Protein 6KFA (pdb70)

Solvent-accessible surface area: 8596 Å² total; per-residue (Å²): 106,37,0,74,112,4,70,67,25,75,57,34,90,57,96,55,4,27,85,1,44,65,1,52,0,7,35,0,12,50,128,62,15,49,16,4,6,12,32,9,51,109,40,32,218,215,19,142,99,112,6,20,21,2,32,4,27,76,18,130,129,101,65,24,0,44,28,76,65,28,99,133,60,2,7,68,12,44,20,68,169,80,36,86,147,25,59,10,40,14,11,28,32,45,19,88,57,166,78,24,0,0,2,0,6,0,65,31,98,51,75,73,0,54,11,0,4,0,0,2,68,22,105,25,83,12,112,77,0,95,114,9,12,73,60,0,81,90,4,58,48,0,94,100,11,67,99,1,48,97,134,48,76,131,78,142,69,70,188,18,87,78

B-factor: mean 20.18, std 8.58, range [11.77, 54.04]

InterPro domains:
  IPR035992 Ricin B-like lectins [SSF50370] (92-144)

Organism: NCBI:txid1551368

Sequence (162 aa):
LTCDQLPKAAINPIQEFIDSNPLEFEYVLTEETFECTTRIYVQQPARWSTTKAPTALDIKGTQIMMAYDFVGGPEENSAHLNECHTGDKQVWYFQYTNLLTDNGSSYCAYRCNGTEIIEYKCASNNNGTDPLQHQAMEVAKTVPNGDKIHYAKSSNCPETHGCFAFY

Foldseek 3Di:
DFPVPFAFDADDPLVLQQVQPWKAFFKKQDLVQFLWTKHKAFADPPDPVRFIKIWTDHAPDIWMWGWDADPSNWIWTQTVVPRDIFIKGWSDWDADDPQGTWTKMFGDDPRATDMITIITPNNQPDPVRVVSLVVCCPTHSSVSMDTRHPDGDDDDPDDSHD

Structure (mmCIF, N/CA/C/O backbone):
data_6KFA
#
_entry.id  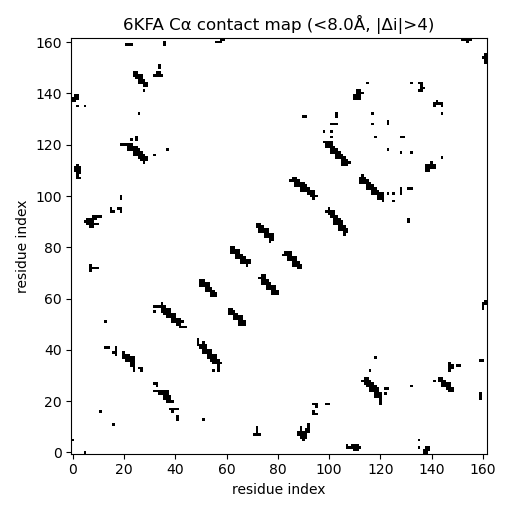 6KFA
#
_cell.length_a   58.247
_cell.length_b   58.247
_cell.length_c   224.978
_cell.angle_alpha   90.00
_cell.angle_beta   90.00
_cell.angle_gamma   120.00
#
_symmetry.space_group_name_H-M   'P 61 2 2'
#
loop_
_entity.id
_entity.type
_entity.pdbx_description
1 polymer 'Hydroxynitrile lyase'
2 non-polymer 'ACETATE ION'
3 non-polymer 2-acetamido-2-deoxy-beta-D-glucopyranose
4 water water
#
loop_
_atom_site.group_PDB
_atom_site.id
_atom_site.type_symbol
_atom_site.label_atom_id
_atom_site.label_alt_id
_atom_site.label_comp_id
_atom_site.label_asym_id
_atom_site.label_entity_id
_atom_site.label_seq_id
_atom_site.pdbx_PDB_ins_code
_atom_site.Cartn_x
_atom_site.Cartn_y
_atom_site.Cartn_z
_atom_site.occupancy
_atom_site.B_iso_or_equiv
_atom_site.auth_seq_id
_atom_site.auth_comp_id
_atom_site.auth_asym_id
_atom_site.auth_atom_id
_atom_site.pdbx_PDB_model_num
ATOM 1 N N . LEU A 1 1 ? -0.457 -16.820 14.725 1.00 18.84 1 LEU A N 1
ATOM 2 C CA . LEU A 1 1 ? -1.491 -17.443 13.850 1.00 18.25 1 LEU A CA 1
ATOM 3 C C . LEU A 1 1 ? -0.989 -18.794 13.364 1.00 17.56 1 LEU A C 1
ATOM 4 O O . LEU A 1 1 ? 0.180 -18.917 12.980 1.00 17.12 1 LEU A O 1
ATOM 9 N N . THR A 1 2 ? -1.847 -19.808 13.424 1.00 16.54 2 THR A N 1
ATOM 10 C CA . THR A 1 2 ? -1.544 -21.135 12.891 1.00 16.45 2 THR A CA 1
ATOM 11 C C . THR A 1 2 ? -2.502 -21.487 11.757 1.00 16.10 2 THR A C 1
ATOM 12 O O . THR A 1 2 ? -3.526 -20.819 11.551 1.00 16.12 2 THR A O 1
ATOM 16 N N . CYS A 1 3 ? -2.142 -22.507 10.985 1.00 15.28 3 CYS A N 1
ATOM 17 C CA . CYS A 1 3 ? -2.855 -22.807 9.732 1.00 15.98 3 CYS A CA 1
ATOM 18 C C . CYS A 1 3 ? -4.336 -23.098 9.986 1.00 15.94 3 CYS A C 1
ATOM 19 O O . CYS A 1 3 ? -5.212 -22.656 9.226 1.00 15.87 3 CYS A O 1
ATOM 22 N N . ASP A 1 4 ? -4.608 -23.839 11.056 1.00 16.87 4 ASP A N 1
ATOM 23 C CA . ASP A 1 4 ? -5.987 -24.134 11.479 1.00 18.00 4 ASP A CA 1
ATOM 24 C C . ASP A 1 4 ? -6.831 -22.904 11.837 1.00 17.98 4 ASP A C 1
ATOM 25 O O . ASP A 1 4 ? -8.060 -23.009 11.906 1.00 18.55 4 ASP A O 1
ATOM 30 N N . GLN A 1 5 ? -6.188 -21.759 12.079 1.00 17.39 5 GLN A N 1
ATOM 31 C CA . GLN A 1 5 ? -6.869 -20.506 12.407 1.00 17.66 5 GLN A CA 1
ATOM 32 C C . GLN A 1 5 ? -7.080 -19.574 11.224 1.00 16.82 5 GLN A C 1
ATOM 33 O O . GLN A 1 5 ? -7.722 -18.531 11.367 1.00 18.32 5 GLN A O 1
ATOM 39 N N . LEU A 1 6 ? -6.541 -19.927 10.053 1.00 16.14 6 LEU A N 1
ATOM 40 C CA . LEU A 1 6 ? -6.808 -19.154 8.845 1.00 15.85 6 LEU A CA 1
ATOM 41 C C . LEU A 1 6 ? -8.302 -19.148 8.537 1.00 15.85 6 LEU A C 1
ATOM 42 O O . LEU A 1 6 ? -9.007 -20.080 8.913 1.00 16.22 6 LEU A O 1
ATOM 47 N N . PRO A 1 7 ? -8.784 -18.091 7.862 1.00 16.26 7 PRO A N 1
ATOM 48 C CA . PRO A 1 7 ? -10.201 -18.093 7.470 1.00 16.43 7 PRO A CA 1
ATOM 49 C C . PRO A 1 7 ? -10.567 -19.297 6.606 1.00 16.38 7 PRO A C 1
ATOM 50 O O . PRO A 1 7 ? -9.733 -19.787 5.839 1.00 16.37 7 PRO A O 1
ATOM 54 N N . LYS A 1 8 ? -11.799 -19.771 6.765 1.00 16.37 8 LYS A N 1
ATOM 55 C CA . LYS A 1 8 ? -12.361 -20.837 5.945 1.00 16.05 8 LYS A CA 1
ATOM 56 C C . LYS A 1 8 ? -13.561 -20.222 5.230 1.00 16.48 8 LYS A C 1
ATOM 57 O O . LYS A 1 8 ? -14.700 -20.271 5.716 1.00 17.04 8 LYS A O 1
ATOM 63 N N . ALA A 1 9 ? -13.282 -19.587 4.101 1.00 15.96 9 ALA A N 1
ATOM 64 C CA . ALA A 1 9 ? -14.278 -18.812 3.375 1.00 15.97 9 ALA A CA 1
ATOM 65 C C . ALA A 1 9 ? -15.281 -19.700 2.658 1.00 15.94 9 ALA A C 1
ATOM 66 O O . ALA A 1 9 ? -14.971 -20.827 2.271 1.00 15.05 9 ALA A O 1
ATOM 68 N N . ALA A 1 10 ? -16.491 -19.174 2.483 1.00 16.34 10 ALA A N 1
ATOM 69 C CA . ALA A 1 10 ? -17.527 -19.864 1.716 1.00 17.10 10 ALA A CA 1
ATOM 70 C C . ALA A 1 10 ? -17.062 -20.135 0.284 1.00 17.08 10 ALA A C 1
ATOM 71 O O . ALA A 1 10 ? -16.440 -19.275 -0.349 1.00 18.11 10 ALA A O 1
ATOM 73 N N . ILE A 1 11 ? -17.360 -21.331 -0.209 1.00 17.16 11 ILE A N 1
ATOM 74 C CA . ILE A 1 11 ? -16.948 -21.732 -1.548 1.00 17.37 11 ILE A CA 1
ATOM 75 C C . ILE A 1 11 ? -18.057 -21.349 -2.519 1.00 16.83 11 ILE A C 1
ATOM 76 O O . ILE A 1 11 ? -19.188 -21.816 -2.391 1.00 18.10 11 ILE A O 1
ATOM 81 N N . ASN A 1 12 ? -17.719 -20.528 -3.511 1.00 15.45 12 ASN A N 1
ATOM 82 C CA . ASN A 1 12 ? -18.704 -20.063 -4.502 1.00 15.56 12 ASN A CA 1
ATOM 83 C C . ASN A 1 12 ? -19.273 -21.249 -5.253 1.00 15.57 12 ASN A C 1
ATOM 84 O O . ASN A 1 12 ? -18.595 -22.264 -5.407 1.00 15.52 12 ASN A O 1
ATOM 89 N N . PRO A 1 13 ? -20.493 -21.107 -5.787 1.00 15.57 13 PRO A N 1
ATOM 90 C CA . PRO A 1 13 ? -20.992 -22.149 -6.665 1.00 15.35 13 PRO A CA 1
ATOM 91 C C . PRO A 1 13 ? -20.001 -22.480 -7.782 1.00 15.16 13 PRO A C 1
ATOM 92 O O . PRO A 1 13 ? -19.328 -21.587 -8.320 1.00 14.97 13 PRO A O 1
ATOM 96 N N . ILE A 1 14 ? -19.919 -23.763 -8.108 1.00 14.43 14 ILE A N 1
ATOM 97 C CA . ILE A 1 14 ? -18.939 -24.265 -9.082 1.00 14.63 14 ILE A CA 1
ATOM 98 C C . ILE A 1 14 ? -18.956 -23.498 -10.414 1.00 14.35 14 ILE A C 1
ATOM 99 O O . ILE A 1 14 ? -17.890 -23.230 -10.977 1.00 13.98 14 ILE A O 1
ATOM 104 N N . GLN A 1 15 ? -20.133 -23.117 -10.919 1.00 14.39 15 GLN A N 1
ATOM 105 C CA . GLN A 1 15 ? -20.159 -22.375 -12.185 1.00 14.88 15 GLN A CA 1
ATOM 106 C C . GLN A 1 15 ? -19.351 -21.085 -12.153 1.00 14.69 15 GLN A C 1
ATOM 107 O O . GLN A 1 15 ? -18.792 -20.679 -13.177 1.00 14.10 15 GLN A O 1
ATOM 113 N N . GLU A 1 16 ? -19.255 -20.433 -10.994 1.00 14.34 16 GLU A N 1
ATOM 114 C CA . GLU A 1 16 ? -18.494 -19.188 -10.892 1.00 14.81 16 GLU A CA 1
ATOM 115 C C . GLU A 1 16 ? -16.987 -19.421 -11.075 1.00 13.97 16 GLU A C 1
ATOM 116 O O . GLU A 1 16 ? -16.295 -18.594 -11.659 1.00 14.09 16 GLU A O 1
ATOM 122 N N . PHE A 1 17 ? -16.502 -20.567 -10.589 1.00 13.03 17 PHE A N 1
ATOM 123 C CA . PHE A 1 17 ? -15.125 -21.009 -10.842 1.00 13.28 17 PHE A CA 1
ATOM 124 C C . PHE A 1 17 ? -14.923 -21.367 -12.319 1.00 12.91 17 PHE A C 1
ATOM 125 O O . PHE A 1 17 ? -13.965 -20.918 -12.963 1.00 12.59 17 PHE A O 1
ATOM 133 N N . ILE A 1 18 ? -15.854 -22.116 -12.890 1.00 13.13 18 ILE A N 1
ATOM 134 C CA . ILE A 1 18 ? -15.745 -22.505 -14.297 1.00 13.38 18 ILE A CA 1
ATOM 135 C C . ILE A 1 18 ? -15.729 -21.268 -15.204 1.00 13.51 18 ILE A C 1
ATOM 136 O O . ILE A 1 18 ? -14.925 -21.182 -16.158 1.00 13.48 18 ILE A O 1
ATOM 141 N N . ASP A 1 19 ? -16.579 -20.293 -14.884 1.00 13.66 19 ASP A N 1
ATOM 142 C CA . ASP A 1 19 ? -16.631 -19.037 -15.644 1.00 14.36 19 ASP A CA 1
ATOM 143 C C . ASP A 1 19 ? -15.371 -18.177 -15.485 1.00 14.10 19 ASP A C 1
ATOM 144 O O . ASP A 1 19 ? -15.171 -17.237 -16.259 1.00 15.58 19 ASP A O 1
ATOM 149 N N . SER A 1 20 ? -14.542 -18.476 -14.483 1.00 13.73 20 SER A N 1
ATOM 150 C CA . SER A 1 20 ? -13.255 -17.808 -14.281 1.00 14.20 20 SER A CA 1
ATOM 151 C C . SER A 1 20 ? -12.087 -18.433 -15.061 1.00 13.49 20 SER A C 1
ATOM 152 O O . SER A 1 20 ? -11.003 -17.838 -15.109 1.00 13.88 20 SER A O 1
ATOM 155 N N . ASN A 1 21 ? -12.298 -19.598 -15.678 1.00 13.48 21 ASN A N 1
ATOM 156 C CA . ASN A 1 21 ? -11.243 -20.275 -16.446 1.00 13.19 21 ASN A CA 1
ATOM 157 C C . ASN A 1 21 ? -10.767 -19.401 -17.594 1.00 13.47 21 ASN A C 1
ATOM 158 O O . ASN A 1 21 ? -11.583 -18.670 -18.178 1.00 13.50 21 ASN A O 1
ATOM 163 N N . PRO A 1 22 ? -9.492 -19.470 -17.973 1.00 13.01 22 PRO A N 1
ATOM 164 C CA . PRO A 1 22 ? -8.402 -20.139 -17.247 1.00 12.89 22 PRO A CA 1
ATOM 165 C C . PRO A 1 22 ? -7.841 -19.227 -16.175 1.00 13.02 22 PRO A C 1
ATOM 166 O O . PRO A 1 22 ? -7.843 -18.002 -16.337 1.00 13.89 22 PRO A O 1
ATOM 170 N N . LEU A 1 23 ? -7.314 -19.819 -15.104 1.00 12.72 23 LEU A N 1
ATOM 171 C CA . LEU A 1 23 ? -6.588 -19.067 -14.073 1.00 13.50 23 LEU A CA 1
ATOM 172 C C . LEU A 1 23 ? -5.132 -19.521 -14.051 1.00 13.41 23 LEU A C 1
ATOM 173 O O . LEU A 1 23 ? -4.831 -20.628 -14.480 1.00 13.16 23 LEU A O 1
ATOM 178 N N . GLU A 1 24 ? -4.245 -18.655 -13.576 1.00 13.96 24 GLU A N 1
ATOM 179 C CA . GLU A 1 24 ? -2.844 -19.021 -13.327 1.00 14.52 24 GLU A CA 1
ATOM 180 C C . GLU A 1 24 ? -2.532 -18.772 -11.871 1.00 13.57 24 GLU A C 1
ATOM 181 O O . GLU A 1 24 ? -3.090 -17.851 -11.259 1.00 13.58 24 GLU A O 1
ATOM 187 N N . PHE A 1 25 ? -1.627 -19.568 -11.307 1.00 13.37 25 PHE A N 1
ATOM 188 C CA . PHE A 1 25 ? -1.207 -19.338 -9.938 1.00 13.85 25 PHE A CA 1
ATOM 189 C C . PHE A 1 25 ? -0.220 -18.187 -9.838 1.00 13.79 25 PHE A C 1
ATOM 190 O O . PHE A 1 25 ? 0.670 -18.043 -10.675 1.00 14.22 25 PHE A O 1
ATOM 198 N N . GLU A 1 26 ? -0.442 -17.340 -8.833 1.00 13.97 26 GLU A N 1
ATOM 199 C CA . GLU A 1 26 ? 0.424 -16.211 -8.501 1.00 14.58 26 GLU A CA 1
ATOM 200 C C . GLU A 1 26 ? 1.382 -16.541 -7.364 1.00 14.38 26 GLU A C 1
ATOM 201 O O . GLU A 1 26 ? 2.534 -16.136 -7.402 1.00 14.80 26 GLU A O 1
ATOM 207 N N . TYR A 1 27 ? 0.889 -17.247 -6.345 1.00 14.22 27 TYR A N 1
ATOM 208 C CA . TYR A 1 27 ? 1.712 -17.643 -5.194 1.00 14.86 27 TYR A CA 1
ATOM 209 C C . TYR A 1 27 ? 1.460 -19.087 -4.871 1.00 14.39 27 TYR A C 1
ATOM 210 O O . TYR A 1 27 ? 0.321 -19.545 -4.888 1.00 14.53 27 TYR A O 1
ATOM 219 N N . VAL A 1 28 ? 2.541 -19.817 -4.581 1.00 13.50 28 VAL A N 1
ATOM 220 C CA . VAL A 1 28 ? 2.467 -21.226 -4.239 1.00 13.30 28 VAL A CA 1
ATOM 221 C C . VAL A 1 28 ? 3.483 -21.538 -3.140 1.00 13.34 28 VAL A C 1
ATOM 222 O O . VAL A 1 28 ? 4.340 -20.708 -2.826 1.00 13.80 28 VAL A O 1
ATOM 226 N N . LEU A 1 29 ? 3.371 -22.714 -2.531 1.00 13.78 29 LEU A N 1
ATOM 227 C CA . LEU A 1 29 ? 4.288 -23.085 -1.452 1.00 14.29 29 LEU A CA 1
ATOM 228 C C . LEU A 1 29 ? 5.443 -23.957 -1.950 1.00 15.64 29 LEU A C 1
ATOM 229 O O . LEU A 1 29 ? 6.606 -23.572 -1.811 1.00 16.87 29 LEU A O 1
ATOM 234 N N . THR A 1 30 ? 5.126 -25.122 -2.496 1.00 16.57 30 THR A N 1
ATOM 235 C CA . THR A 1 30 ? 6.151 -26.026 -3.027 1.00 18.06 30 THR A CA 1
ATOM 236 C C . THR A 1 30 ? 6.468 -25.612 -4.464 1.00 18.78 30 THR A C 1
ATOM 237 O O . THR A 1 30 ? 5.856 -24.689 -4.990 1.00 20.64 30 THR A O 1
ATOM 241 N N A GLU A 1 31 ? 7.421 -26.285 -5.106 0.59 18.35 31 GLU A N 1
ATOM 242 N N B GLU A 1 31 ? 7.427 -26.305 -5.073 0.41 18.59 31 GLU A N 1
ATOM 243 C CA A GLU A 1 31 ? 7.719 -25.992 -6.515 0.59 18.13 31 GLU A CA 1
ATOM 244 C CA B GLU A 1 31 ? 7.788 -26.099 -6.471 0.41 18.49 31 GLU A CA 1
ATOM 245 C C A GLU A 1 31 ? 6.693 -26.615 -7.465 0.59 17.84 31 GLU A C 1
ATOM 246 C C B GLU A 1 31 ? 6.747 -26.654 -7.449 0.41 18.08 31 GLU A C 1
ATOM 247 O O A GLU A 1 31 ? 6.598 -26.206 -8.621 0.59 17.24 31 GLU A O 1
ATOM 248 O O B GLU A 1 31 ? 6.678 -26.220 -8.599 0.41 17.70 31 GLU A O 1
ATOM 259 N N . THR A 1 32 ? 5.949 -27.612 -6.979 1.00 17.65 32 THR A N 1
ATOM 260 C CA . THR A 1 32 ? 5.014 -28.380 -7.805 1.00 17.39 32 THR A CA 1
ATOM 261 C C . THR A 1 32 ? 4.063 -27.528 -8.650 1.00 16.77 32 THR A C 1
ATOM 262 O O . THR A 1 32 ? 3.837 -27.833 -9.819 1.00 16.67 32 THR A O 1
ATOM 266 N N . PHE A 1 33 ? 3.527 -26.466 -8.064 1.00 15.76 33 PHE A N 1
ATOM 267 C CA . PHE A 1 33 ? 2.515 -25.644 -8.739 1.00 15.15 33 PHE A CA 1
ATOM 268 C C . PHE A 1 33 ? 3.022 -24.305 -9.254 1.00 14.85 33 PHE A C 1
ATOM 269 O O . PHE A 1 33 ? 2.234 -23.424 -9.604 1.00 13.68 33 PHE A O 1
ATOM 277 N N . GLU A 1 34 ? 4.347 -24.164 -9.382 1.00 14.21 34 GLU A N 1
ATOM 278 C CA . GLU A 1 34 ? 4.907 -23.039 -10.153 1.00 14.56 34 GLU A CA 1
ATOM 279 C C . GLU A 1 34 ? 4.475 -23.130 -11.616 1.00 14.09 34 GLU A C 1
ATOM 280 O O . GLU A 1 34 ? 4.257 -24.234 -12.120 1.00 14.17 34 GLU A O 1
ATOM 286 N N . CYS A 1 35 ? 4.311 -21.971 -12.262 1.00 14.35 35 CYS A N 1
ATOM 287 C CA . CYS A 1 35 ? 4.041 -21.903 -13.710 1.00 14.72 35 CYS A CA 1
ATOM 288 C C . CYS A 1 35 ? 2.893 -22.833 -14.104 1.00 13.90 35 CYS A C 1
ATOM 289 O O . CYS A 1 35 ? 3.002 -23.628 -15.039 1.00 13.88 35 CYS A O 1
ATOM 292 N N . THR A 1 36 ? 1.798 -22.745 -13.346 1.00 13.21 36 THR A N 1
ATOM 293 C CA . THR A 1 36 ? 0.680 -23.659 -13.495 1.00 12.98 36 THR A CA 1
ATOM 294 C C . THR A 1 36 ? -0.601 -22.892 -13.783 1.00 12.46 36 THR A C 1
ATOM 295 O O . THR A 1 36 ? -0.835 -21.825 -13.230 1.00 12.32 36 THR A O 1
ATOM 299 N N . THR A 1 37 ? -1.402 -23.480 -14.659 1.00 12.10 37 THR A N 1
ATOM 300 C CA . THR A 1 37 ? -2.723 -23.008 -15.017 1.00 12.31 37 THR A CA 1
ATOM 301 C C . THR A 1 37 ? -3.755 -23.923 -14.360 1.00 12.28 37 THR A C 1
ATOM 302 O O . THR A 1 37 ? -3.614 -25.156 -14.365 1.00 12.25 37 THR A O 1
ATOM 306 N N . ARG A 1 38 ? -4.799 -23.300 -13.808 1.00 11.81 38 ARG A N 1
ATOM 307 C CA . ARG A 1 38 ? -5.915 -24.004 -13.188 1.00 12.23 38 ARG A CA 1
ATOM 308 C C . ARG A 1 38 ? -7.135 -23.898 -14.089 1.00 11.92 38 ARG A C 1
ATOM 309 O O . ARG A 1 38 ? -7.500 -22.796 -14.535 1.00 12.15 38 ARG A O 1
ATOM 317 N N . ILE A 1 39 ? -7.750 -25.050 -14.343 1.00 11.90 39 ILE A N 1
ATOM 318 C CA . ILE A 1 39 ? -9.014 -25.163 -15.056 1.00 12.08 39 ILE A CA 1
ATOM 319 C C . ILE A 1 39 ? -9.993 -25.942 -14.180 1.00 12.12 39 ILE A C 1
ATOM 320 O O . ILE A 1 39 ? -9.677 -27.037 -13.712 1.00 12.47 39 ILE A O 1
ATOM 325 N N . TYR A 1 40 ? -11.193 -25.385 -13.981 1.00 11.77 40 TYR A N 1
ATOM 326 C CA . TYR A 1 40 ? -12.290 -26.100 -13.330 1.00 12.27 40 TYR A CA 1
ATOM 327 C C . TYR A 1 40 ? -13.219 -26.723 -14.362 1.00 12.45 40 TYR A C 1
ATOM 328 O O . TYR A 1 40 ? -13.488 -26.119 -15.398 1.00 13.45 40 TYR A O 1
ATOM 337 N N . VAL A 1 41 ? -13.724 -27.913 -14.062 1.00 12.58 41 VAL A N 1
ATOM 338 C CA . VAL A 1 41 ? -14.564 -28.648 -14.996 1.00 12.84 41 VAL A CA 1
ATOM 339 C C . VAL A 1 41 ? -15.791 -29.156 -14.256 1.00 13.13 41 VAL A C 1
ATOM 340 O O . VAL A 1 41 ? -15.681 -29.688 -13.156 1.00 13.38 41 VAL A O 1
ATOM 344 N N A GLN A 1 42 ? -16.953 -29.012 -14.882 0.47 13.13 42 GLN A N 1
ATOM 345 N N B GLN A 1 42 ? -16.959 -29.007 -14.868 0.53 13.26 42 GLN A N 1
ATOM 346 C CA A GLN A 1 42 ? -18.198 -29.562 -14.359 0.47 13.07 42 GLN A CA 1
ATOM 347 C CA B GLN A 1 42 ? -18.184 -29.568 -14.294 0.53 13.27 42 GLN A CA 1
ATOM 348 C C A GLN A 1 42 ? -18.119 -31.098 -14.355 0.47 13.00 42 GLN A C 1
ATOM 349 C C B GLN A 1 42 ? -18.088 -31.100 -14.308 0.53 13.08 42 GLN A C 1
ATOM 350 O O A GLN A 1 42 ? -17.317 -31.670 -15.097 0.47 13.09 42 GLN A O 1
ATOM 351 O O B GLN A 1 42 ? -17.250 -31.669 -15.017 0.53 13.17 42 GLN A O 1
ATOM 362 N N . PRO A 1 43 ? -18.933 -31.783 -13.526 1.00 13.09 43 PRO A N 1
ATOM 363 C CA . PRO A 1 43 ? -18.912 -33.244 -13.541 1.00 13.46 43 PRO A CA 1
ATOM 364 C C . PRO A 1 43 ? -19.278 -33.847 -14.888 1.00 13.56 43 PRO A C 1
ATOM 365 O O . PRO A 1 43 ? -20.099 -33.297 -15.623 1.00 13.90 43 PRO A O 1
ATOM 369 N N . ALA A 1 44 ? -18.641 -34.958 -15.215 1.00 14.35 44 ALA A N 1
ATOM 370 C CA . ALA A 1 44 ? -19.020 -35.719 -16.379 1.00 14.69 44 ALA A CA 1
ATOM 371 C C . ALA A 1 44 ? -20.476 -36.155 -16.293 1.00 15.33 44 ALA A C 1
ATOM 372 O O . ALA A 1 44 ? -20.974 -36.478 -15.209 1.00 15.30 44 ALA A O 1
ATOM 374 N N . ARG A 1 45 ? -21.159 -36.216 -17.430 1.00 15.64 45 ARG A N 1
ATOM 375 C CA . ARG A 1 45 ? -22.526 -36.756 -17.450 1.00 17.13 45 ARG A CA 1
ATOM 376 C C . ARG A 1 45 ? -22.619 -38.190 -16.911 1.00 17.43 45 ARG A C 1
ATOM 377 O O . ARG A 1 45 ? -23.629 -38.556 -16.317 1.00 19.01 45 ARG A O 1
ATOM 385 N N . TRP A 1 46 ? -21.545 -38.960 -17.077 1.00 17.50 46 TRP A N 1
ATOM 386 C CA . TRP A 1 46 ? -21.459 -40.362 -16.644 1.00 17.76 46 TRP A CA 1
ATOM 387 C C . TRP A 1 46 ? -20.826 -40.525 -15.259 1.00 18.13 46 TRP A C 1
ATOM 388 O O . TRP A 1 46 ? -20.650 -41.658 -14.795 1.00 19.18 46 TRP A O 1
ATOM 399 N N . SER A 1 47 ? -20.494 -39.418 -14.585 1.00 17.54 47 SER A N 1
ATOM 400 C CA . SER A 1 47 ? -19.933 -39.500 -13.244 1.00 17.73 47 SER A CA 1
ATOM 401 C C . SER A 1 47 ? -21.012 -39.899 -12.258 1.00 18.28 47 SER A C 1
ATOM 402 O O . SER A 1 47 ? -22.050 -39.266 -12.195 1.00 19.77 47 SER A O 1
ATOM 405 N N . THR A 1 48 ? -20.740 -40.923 -11.462 1.00 19.51 48 THR A N 1
ATOM 406 C CA . THR A 1 48 ? -21.702 -41.379 -10.465 1.00 20.87 48 THR A CA 1
ATOM 407 C C . THR A 1 48 ? -21.642 -40.541 -9.190 1.00 19.86 48 THR A C 1
ATOM 408 O O . THR A 1 48 ? -22.637 -40.452 -8.478 1.00 21.59 48 THR A O 1
ATOM 412 N N . THR A 1 49 ? -20.496 -39.928 -8.891 1.00 18.79 49 THR A N 1
ATOM 413 C CA . THR A 1 49 ? -20.396 -38.970 -7.785 1.00 18.16 49 THR A CA 1
ATOM 414 C C . THR A 1 49 ? -20.969 -37.598 -8.144 1.00 17.69 49 THR A C 1
ATOM 415 O O . THR A 1 49 ? -21.374 -36.839 -7.258 1.00 18.12 49 THR A O 1
ATOM 419 N N . LYS A 1 50 ? -20.961 -37.272 -9.436 1.00 16.79 50 LYS A N 1
ATOM 420 C CA . LYS A 1 50 ? -21.250 -35.927 -9.938 1.00 16.44 50 LYS A CA 1
ATOM 421 C C . LYS A 1 50 ? -20.380 -34.849 -9.276 1.00 15.77 50 LYS A C 1
ATOM 422 O O . LYS A 1 50 ? -20.803 -33.705 -9.076 1.00 15.83 50 LYS A O 1
ATOM 428 N N . ALA A 1 51 ? -19.130 -35.217 -9.001 1.00 14.74 51 ALA A N 1
ATOM 429 C CA . ALA A 1 51 ? -18.143 -34.279 -8.482 1.00 13.78 51 ALA A CA 1
ATOM 430 C C . ALA A 1 51 ? -17.510 -33.481 -9.635 1.00 13.58 51 ALA A C 1
ATOM 431 O O . ALA A 1 51 ? -17.142 -34.074 -10.651 1.00 13.69 51 ALA A O 1
ATOM 433 N N . PRO A 1 52 ? -17.350 -32.157 -9.472 1.00 13.09 52 PRO A N 1
ATOM 434 C CA . PRO A 1 52 ? -16.544 -31.400 -10.436 1.00 13.32 52 PRO A CA 1
ATOM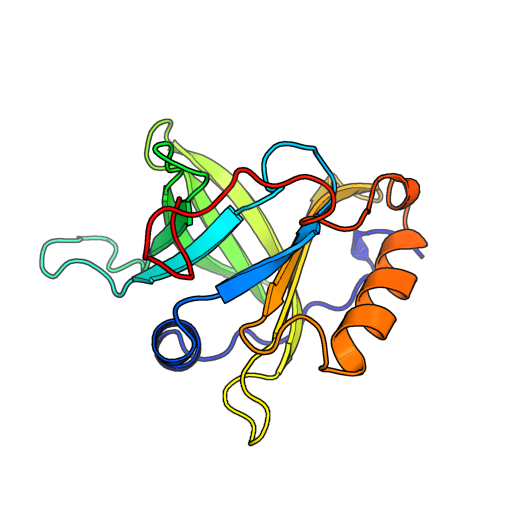 435 C C . PRO A 1 52 ? -15.060 -31.743 -10.274 1.00 13.11 52 PRO A C 1
ATOM 436 O O . PRO A 1 52 ? -14.680 -32.495 -9.362 1.00 13.15 52 PRO A O 1
ATOM 440 N N . THR A 1 53 ? -14.234 -31.198 -11.164 1.00 12.88 53 THR A N 1
ATOM 441 C CA . THR A 1 53 ? -12.816 -31.510 -11.209 1.00 13.42 53 THR A CA 1
ATOM 442 C C . THR A 1 53 ? -11.999 -30.239 -11.304 1.00 12.94 53 THR A C 1
ATOM 443 O O . THR A 1 53 ? -12.364 -29.307 -12.023 1.00 13.32 53 THR A O 1
ATOM 447 N N . ALA A 1 54 ? -10.901 -30.199 -10.554 1.00 12.49 54 ALA A N 1
ATOM 448 C CA . ALA A 1 54 ? -9.876 -29.184 -10.690 1.00 12.71 54 ALA A CA 1
ATOM 449 C C . ALA A 1 54 ? -8.696 -29.776 -11.438 1.00 12.49 54 ALA A C 1
ATOM 450 O O . ALA A 1 54 ? -8.255 -30.894 -11.125 1.00 12.81 54 ALA A O 1
ATOM 452 N N . LEU A 1 55 ? -8.171 -29.010 -12.396 1.00 12.61 55 LEU A N 1
ATOM 453 C CA . LEU A 1 55 ? -7.012 -29.411 -13.186 1.00 12.72 55 LEU A CA 1
ATOM 454 C C . LEU A 1 55 ? -5.873 -28.441 -12.922 1.00 12.64 55 LEU A C 1
ATOM 455 O O . LEU A 1 55 ? -6.055 -27.231 -13.045 1.00 12.75 55 LEU A O 1
ATOM 460 N N . ASP A 1 56 ? -4.709 -28.988 -12.558 1.00 12.93 56 ASP A N 1
ATOM 461 C CA . ASP A 1 56 ? -3.470 -28.241 -12.429 1.00 13.06 56 ASP A CA 1
ATOM 462 C C . ASP A 1 56 ? -2.543 -28.614 -13.588 1.00 12.88 56 ASP A C 1
ATOM 463 O O . ASP A 1 56 ? -2.073 -29.737 -13.667 1.00 12.91 56 ASP A O 1
ATOM 468 N N . ILE A 1 57 ? -2.325 -27.664 -14.491 1.00 12.62 57 ILE A N 1
ATOM 469 C CA . ILE A 1 57 ? -1.640 -27.934 -15.762 1.00 13.13 57 ILE A CA 1
ATOM 470 C C . ILE A 1 57 ? -0.329 -27.165 -15.787 1.00 13.82 57 ILE A C 1
ATOM 471 O O . ILE A 1 57 ? -0.316 -25.944 -15.674 1.00 13.74 57 ILE A O 1
ATOM 476 N N . LYS A 1 58 ? 0.773 -27.901 -15.945 1.00 14.39 58 LYS A N 1
ATOM 477 C CA . LYS A 1 58 ? 2.113 -27.318 -15.930 1.00 14.93 58 LYS A CA 1
ATOM 478 C C . LYS A 1 58 ? 2.817 -27.826 -17.169 1.00 15.19 58 LYS A C 1
ATOM 479 O O . LYS A 1 58 ? 3.305 -28.950 -17.197 1.00 15.46 58 LYS A O 1
ATOM 485 N N . GLY A 1 59 ? 2.812 -27.008 -18.218 1.00 16.26 59 GLY A N 1
ATOM 486 C CA . GLY A 1 59 ? 3.355 -27.427 -19.505 1.00 16.97 59 GLY A CA 1
ATOM 487 C C . GLY A 1 59 ? 2.537 -28.565 -20.080 1.00 17.84 5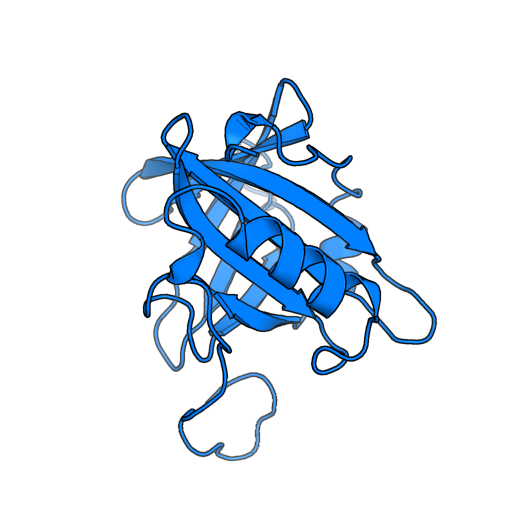9 GLY A C 1
ATOM 488 O O . GLY A 1 59 ? 1.329 -28.416 -20.281 1.00 19.01 59 GLY A O 1
ATOM 489 N N . THR A 1 60 ? 3.183 -29.707 -20.309 1.00 18.48 60 THR A N 1
ATOM 490 C CA . THR A 1 60 ? 2.523 -30.890 -20.851 1.00 19.38 60 THR A CA 1
ATOM 491 C C . THR A 1 60 ? 2.145 -31.917 -19.766 1.00 18.06 60 THR A C 1
ATOM 492 O O . THR A 1 60 ? 1.711 -33.023 -20.086 1.00 17.54 60 THR A O 1
ATOM 496 N N . GLN A 1 61 ? 2.280 -31.536 -18.490 1.00 17.07 61 GLN A N 1
ATOM 497 C CA . GLN A 1 61 ? 1.876 -32.386 -17.372 1.00 17.28 61 GLN A CA 1
ATOM 498 C C . GLN A 1 61 ? 0.593 -31.865 -16.742 1.00 15.52 61 GLN A C 1
ATOM 499 O O . GLN A 1 61 ? 0.378 -30.656 -16.668 1.00 15.10 61 GLN A O 1
ATOM 505 N N . ILE A 1 62 ? -0.233 -32.793 -16.273 1.00 14.68 62 ILE A N 1
ATOM 506 C CA . ILE A 1 62 ? -1.501 -32.427 -15.646 1.00 14.75 62 ILE A CA 1
ATOM 507 C C . ILE A 1 62 ? -1.794 -33.306 -14.434 1.00 15.30 62 ILE A C 1
ATOM 508 O O . ILE A 1 62 ? -1.609 -34.513 -14.484 1.00 16.72 62 ILE A O 1
ATOM 513 N N . MET A 1 63 ? -2.218 -32.661 -13.348 1.00 15.12 63 MET A N 1
ATOM 514 C CA A MET A 1 63 ? -2.787 -33.333 -12.180 0.50 15.54 63 MET A CA 1
ATOM 515 C CA B MET A 1 63 ? -2.797 -33.358 -12.203 0.50 16.57 63 MET A CA 1
ATOM 516 C C . MET A 1 63 ? -4.263 -32.970 -12.147 1.00 15.55 63 MET A C 1
ATOM 517 O O . MET A 1 63 ? -4.600 -31.805 -12.326 1.00 15.54 63 MET A O 1
ATOM 526 N N . ALA A 1 64 ? -5.123 -33.954 -11.908 1.00 14.81 64 ALA A N 1
ATOM 527 C CA . ALA A 1 64 ? -6.574 -33.739 -11.846 1.00 14.40 64 ALA A CA 1
ATOM 528 C C . ALA A 1 64 ? -7.092 -34.241 -10.516 1.00 14.61 64 ALA A C 1
ATOM 529 O O . ALA A 1 64 ? -6.584 -35.237 -9.986 1.00 14.33 64 ALA A O 1
ATOM 531 N N . TYR A 1 65 ? -8.089 -33.549 -9.968 1.00 14.22 65 TYR A N 1
ATOM 532 C CA . TYR A 1 65 ? -8.719 -33.992 -8.723 1.00 14.13 65 TYR A CA 1
ATOM 533 C C . TYR A 1 65 ? -10.211 -33.744 -8.809 1.00 13.81 65 TYR A C 1
ATOM 534 O O . TYR A 1 65 ? -10.623 -32.594 -8.956 1.00 13.33 65 TYR A O 1
ATOM 543 N N . ASP A 1 66 ? -11.015 -34.798 -8.676 1.00 13.86 66 ASP A N 1
ATOM 544 C CA . ASP A 1 66 ? -12.448 -34.609 -8.446 1.00 14.48 66 ASP A CA 1
ATOM 545 C C . ASP A 1 66 ? -12.575 -34.066 -7.025 1.00 14.46 66 ASP A C 1
ATOM 546 O O . ASP A 1 66 ? -11.742 -34.378 -6.153 1.00 14.55 66 ASP A O 1
ATOM 551 N N . PHE A 1 67 ? -13.580 -33.246 -6.773 1.00 14.41 67 PHE A N 1
ATOM 552 C CA . PHE A 1 67 ? -13.772 -32.738 -5.432 1.00 14.64 67 PHE A CA 1
ATOM 553 C C . PHE A 1 67 ? -15.224 -32.578 -5.040 1.00 14.63 67 PHE A C 1
ATOM 554 O O . PHE A 1 67 ? -16.093 -32.364 -5.881 1.00 14.03 67 PHE A O 1
ATOM 562 N N . VAL A 1 68 ? -15.454 -32.693 -3.737 1.00 15.12 68 VAL A N 1
ATOM 563 C CA . VAL A 1 68 ? -16.771 -32.514 -3.123 1.00 16.05 68 VAL A CA 1
ATOM 564 C C . VAL A 1 68 ? -16.594 -31.610 -1.918 1.00 16.43 68 VAL A C 1
ATOM 565 O O . VAL A 1 68 ? -15.491 -31.477 -1.386 1.00 16.89 68 VAL A O 1
ATOM 569 N N . GLY A 1 69 ? -17.680 -30.985 -1.483 1.00 16.94 69 GLY A N 1
ATOM 570 C CA . GLY A 1 69 ? -17.657 -30.167 -0.263 1.00 16.86 69 GLY A CA 1
ATOM 571 C C . GLY A 1 69 ? -17.709 -31.028 0.975 1.00 16.97 69 GLY A C 1
ATOM 572 O O . GLY A 1 69 ? -18.306 -32.097 0.982 1.00 18.24 69 GLY A O 1
ATOM 573 N N . GLY A 1 70 ? -17.038 -30.567 2.026 1.00 16.06 70 GLY A N 1
ATOM 574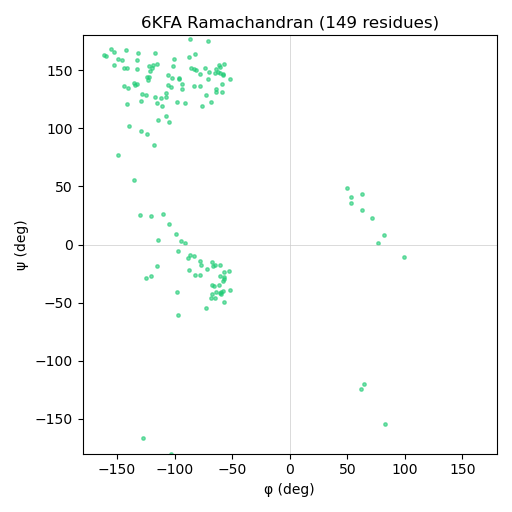 C CA . GLY A 1 70 ? -17.113 -31.204 3.334 1.00 16.23 70 GLY A CA 1
ATOM 575 C C . GLY A 1 70 ? -17.464 -30.178 4.386 1.00 15.61 70 GLY A C 1
ATOM 576 O O . GLY A 1 70 ? -17.861 -29.062 4.061 1.00 15.86 70 GLY A O 1
ATOM 577 N N . PRO A 1 71 ? -17.295 -30.544 5.667 1.00 16.35 71 PRO A N 1
ATOM 578 C CA . PRO A 1 71 ? -17.640 -29.648 6.754 1.00 16.21 71 PRO A CA 1
ATOM 579 C C . PRO A 1 71 ? -16.796 -28.384 6.786 1.00 15.83 71 PRO A C 1
ATOM 580 O O . PRO A 1 71 ? -15.636 -28.384 6.338 1.00 15.22 71 PRO A O 1
ATOM 584 N N . GLU A 1 72 ? -17.394 -27.317 7.305 1.00 15.80 72 GLU A N 1
ATOM 585 C CA A GLU A 1 72 ? -16.704 -26.060 7.576 0.50 16.19 72 GLU A CA 1
ATOM 586 C CA B GLU A 1 72 ? -16.693 -26.065 7.581 0.50 16.08 72 GLU A CA 1
ATOM 587 C C . GLU A 1 72 ? -15.986 -25.492 6.347 1.00 15.81 72 GLU A C 1
ATOM 588 O O . GLU A 1 72 ? -14.849 -25.035 6.425 1.00 15.66 72 GLU A O 1
ATOM 599 N N . ASN A 1 73 ? -16.691 -25.507 5.216 1.00 15.28 73 ASN A N 1
ATOM 600 C CA . ASN A 1 73 ? -16.204 -24.934 3.946 1.00 14.93 73 ASN A CA 1
ATOM 601 C C . ASN A 1 73 ? -14.948 -25.624 3.412 1.00 14.62 73 ASN A C 1
ATOM 602 O O . ASN A 1 73 ? -14.144 -24.987 2.714 1.00 14.42 73 ASN A O 1
ATOM 607 N N . SER A 1 74 ? -14.799 -26.911 3.712 1.00 14.26 74 SER A N 1
ATOM 608 C CA . SER A 1 74 ? -13.710 -27.691 3.149 1.00 14.35 74 SER A CA 1
ATOM 609 C C . SER A 1 74 ? -14.031 -28.162 1.741 1.00 14.90 74 SER A C 1
ATOM 610 O O . SER A 1 74 ? -15.197 -28.381 1.371 1.00 14.85 74 SER A O 1
ATOM 613 N N . ALA A 1 75 ? -12.972 -28.312 0.953 1.00 13.96 75 ALA A N 1
ATOM 614 C CA . ALA A 1 75 ? -13.029 -29.037 -0.309 1.00 14.03 75 ALA A CA 1
ATOM 615 C C . ALA A 1 75 ? -12.211 -30.317 -0.163 1.00 14.31 75 ALA A C 1
ATOM 616 O O . ALA A 1 75 ? -11.043 -30.274 0.250 1.00 14.21 75 ALA A O 1
ATOM 618 N N . HIS A 1 76 ? -12.838 -31.449 -0.465 1.00 14.27 76 HIS A N 1
ATOM 619 C CA . HIS A 1 76 ? -12.214 -32.756 -0.344 1.00 14.45 76 HIS A CA 1
ATOM 620 C C . HIS A 1 76 ? -11.869 -33.245 -1.741 1.00 14.42 76 HIS A C 1
ATOM 621 O O . HIS A 1 76 ? -12.754 -33.602 -2.530 1.00 14.29 76 HIS A O 1
ATOM 628 N N . LEU A 1 77 ? -10.579 -33.194 -2.046 1.00 14.23 77 LEU A N 1
ATOM 629 C CA . LEU A 1 77 ? -10.054 -33.538 -3.365 1.00 14.38 77 LEU A CA 1
ATOM 630 C C . LEU A 1 77 ? -9.621 -34.991 -3.423 1.00 14.80 77 LEU A C 1
ATOM 631 O O . LEU A 1 77 ? -9.000 -35.484 -2.481 1.00 15.52 77 LEU A O 1
ATOM 636 N N . ASN A 1 78 ? -9.946 -35.663 -4.529 1.00 14.89 78 ASN A N 1
ATOM 637 C CA . ASN A 1 78 ? -9.506 -37.034 -4.815 1.00 15.70 78 ASN A CA 1
ATOM 638 C C . ASN A 1 78 ? -8.591 -36.959 -6.029 1.00 15.83 78 ASN A C 1
ATOM 639 O O . ASN A 1 78 ? -9.058 -36.722 -7.151 1.00 14.93 78 ASN A O 1
ATOM 644 N N . GLU A 1 79 ? -7.295 -37.137 -5.812 1.00 16.67 79 GLU A N 1
ATOM 645 C CA . GLU A 1 79 ? -6.323 -37.042 -6.903 1.00 17.10 79 GLU A CA 1
ATOM 646 C C . GLU A 1 79 ? -6.536 -38.226 -7.847 1.00 16.92 79 GLU A C 1
ATOM 647 O O . GLU A 1 79 ? -6.531 -39.379 -7.428 1.00 16.82 79 GLU A O 1
ATOM 653 N N . CYS A 1 80 ? -6.782 -37.924 -9.117 1.00 15.94 80 CYS A N 1
ATOM 654 C CA . CYS A 1 80 ? -7.399 -38.882 -10.035 1.00 15.94 80 CYS A CA 1
ATOM 655 C C . CYS A 1 80 ? -6.508 -40.043 -10.460 1.00 16.48 80 CYS A C 1
ATOM 656 O O . CYS A 1 80 ? -7.026 -41.063 -10.900 1.00 15.69 80 CYS A O 1
ATOM 659 N N . HIS A 1 81 ? -5.193 -39.869 -10.346 1.00 17.87 81 HIS A N 1
ATOM 660 C CA . HIS A 1 81 ? -4.260 -40.928 -10.723 1.00 19.29 81 HIS A CA 1
ATOM 661 C C . HIS A 1 81 ? -3.967 -41.915 -9.594 1.00 20.79 81 HIS A C 1
ATOM 662 O O . HIS A 1 81 ? -3.558 -43.045 -9.870 1.00 21.46 81 HIS A O 1
ATOM 669 N N . THR A 1 82 ? -4.187 -41.501 -8.346 1.00 22.07 82 THR A N 1
ATOM 670 C CA . THR A 1 82 ? -3.869 -42.334 -7.162 1.00 23.04 82 THR A CA 1
ATOM 671 C C . THR A 1 82 ? -5.038 -42.666 -6.234 1.00 23.42 82 THR A C 1
ATOM 672 O O . THR A 1 82 ? -4.990 -43.670 -5.517 1.00 24.97 82 THR A O 1
ATOM 676 N N . GLY A 1 83 ? -6.053 -41.810 -6.194 1.00 21.54 83 GLY A N 1
ATOM 677 C CA . GLY A 1 83 ? -7.108 -41.902 -5.193 1.00 21.52 83 GLY A CA 1
ATOM 678 C C . GLY A 1 83 ? -6.712 -41.262 -3.866 1.00 21.59 83 GLY A C 1
ATOM 679 O O . GLY A 1 83 ? -7.460 -41.372 -2.894 1.00 21.98 83 GLY A O 1
ATOM 680 N N . ASP A 1 84 ? -5.572 -40.576 -3.829 1.00 21.29 84 ASP A N 1
ATOM 681 C CA . ASP A 1 84 ? -5.111 -39.911 -2.608 1.00 21.83 84 ASP A CA 1
ATOM 682 C C . ASP A 1 84 ? -5.991 -38.699 -2.317 1.00 20.54 84 ASP A C 1
ATOM 683 O O . ASP A 1 84 ? -6.432 -37.991 -3.237 1.00 19.81 84 ASP A O 1
ATOM 688 N N . LYS A 1 85 ? -6.249 -38.473 -1.039 1.00 19.16 85 LYS A N 1
ATOM 689 C CA . LYS A 1 85 ? -7.171 -37.440 -0.605 1.00 18.77 85 LYS A CA 1
ATOM 690 C C . LYS A 1 85 ? -6.426 -36.226 -0.097 1.00 16.57 85 LYS A C 1
ATOM 691 O O . LYS A 1 85 ? -5.380 -36.351 0.544 1.00 16.92 85 LYS A O 1
ATOM 697 N N . GLN A 1 86 ? -6.973 -35.044 -0.375 1.00 15.00 86 GLN A N 1
ATOM 698 C CA . GLN A 1 86 ? -6.451 -33.789 0.144 1.00 14.78 86 GLN A CA 1
ATOM 699 C C . GLN A 1 86 ? -7.612 -32.942 0.631 1.00 14.82 86 GLN A C 1
ATOM 700 O O . GLN A 1 86 ? -8.638 -32.860 -0.052 1.00 15.70 86 GLN A O 1
ATOM 706 N N . VAL A 1 87 ? -7.433 -32.280 1.770 1.00 14.15 87 VAL A N 1
ATOM 707 C CA . VAL A 1 87 ? -8.442 -31.388 2.340 1.00 14.21 87 VAL A CA 1
ATOM 708 C C . VAL A 1 87 ? -7.947 -29.957 2.237 1.00 13.68 87 VAL A C 1
ATOM 709 O O . VAL A 1 87 ? -6.891 -29.598 2.789 1.00 14.20 87 VAL A O 1
ATOM 713 N N . TRP A 1 88 ? -8.711 -29.143 1.515 1.00 13.59 88 TRP A N 1
ATOM 714 C CA . TRP A 1 88 ? -8.379 -27.766 1.209 1.00 13.48 88 TRP A CA 1
ATOM 715 C C . TRP A 1 88 ? -9.425 -26.808 1.770 1.00 13.91 88 TRP A C 1
ATOM 716 O O . TRP A 1 88 ? -10.597 -27.184 1.948 1.00 13.33 88 TRP A O 1
ATOM 727 N N . TYR A 1 89 ? -8.993 -25.577 2.030 1.00 13.95 89 TYR A N 1
ATOM 728 C CA . TYR A 1 89 ? -9.893 -24.480 2.362 1.00 14.27 89 TYR A CA 1
ATOM 729 C C . TYR A 1 89 ? -9.533 -23.269 1.534 1.00 14.81 89 TYR A C 1
ATOM 730 O O . TYR A 1 89 ? -8.443 -23.193 0.952 1.00 13.93 89 TYR A O 1
ATOM 739 N N . PHE A 1 90 ? -10.450 -22.312 1.498 1.00 14.90 90 PHE A N 1
ATOM 740 C CA . PHE A 1 90 ? -10.225 -21.043 0.842 1.00 15.25 90 PHE A CA 1
ATOM 741 C C . PHE A 1 90 ? -10.050 -19.955 1.883 1.00 15.40 90 PHE A C 1
ATOM 742 O O . PHE A 1 90 ? -10.896 -19.768 2.757 1.00 15.35 90 PHE A O 1
ATOM 750 N N . GLN A 1 91 ? -8.957 -19.224 1.773 1.00 15.74 91 GLN A N 1
ATOM 751 C CA . GLN A 1 91 ? -8.715 -18.058 2.602 1.00 16.47 91 GLN A CA 1
ATOM 752 C C . GLN A 1 91 ? -9.706 -16.931 2.270 1.00 16.23 91 GLN A C 1
ATOM 753 O O . GLN A 1 91 ? -10.247 -16.257 3.157 1.00 16.36 91 GLN A O 1
ATOM 759 N N . TYR A 1 92 ? -9.930 -16.728 0.977 1.00 15.47 92 TYR A N 1
ATOM 760 C CA . TYR A 1 92 ? -10.962 -15.826 0.464 1.00 15.33 92 TYR A CA 1
ATOM 761 C C . TYR A 1 92 ? -11.226 -16.214 -0.990 1.00 14.73 92 TYR A C 1
ATOM 762 O O . TYR A 1 92 ? -10.410 -16.897 -1.624 1.00 14.26 92 TYR A O 1
ATOM 771 N N . THR A 1 93 ? -12.352 -15.756 -1.523 1.00 14.57 93 THR A N 1
ATOM 772 C CA . THR A 1 93 ? -12.582 -15.761 -2.967 1.00 14.45 93 THR A CA 1
ATOM 773 C C . THR A 1 93 ? -13.111 -14.406 -3.385 1.00 14.70 93 THR A C 1
ATOM 774 O O . THR A 1 93 ? -13.766 -13.704 -2.596 1.00 14.67 93 THR A O 1
ATOM 778 N N . ASN A 1 94 ? -12.810 -14.039 -4.623 1.00 14.57 94 ASN A N 1
ATOM 779 C CA . ASN A 1 94 ? -13.313 -12.804 -5.194 1.00 15.26 94 ASN A CA 1
ATOM 780 C C . ASN A 1 94 ? -13.476 -13.008 -6.692 1.00 14.95 94 ASN A C 1
ATOM 781 O O . ASN A 1 94 ? -12.659 -12.553 -7.496 1.00 14.22 94 ASN A O 1
ATOM 786 N N . LEU A 1 95 ? -14.547 -13.711 -7.049 1.00 15.03 95 LEU A N 1
ATOM 787 C CA . LEU A 1 95 ? -14.771 -14.165 -8.416 1.00 14.90 95 LEU A CA 1
ATOM 788 C C . LEU A 1 95 ? -15.668 -13.230 -9.209 1.00 15.69 95 LEU A C 1
ATOM 789 O O . LEU A 1 95 ? -16.622 -12.682 -8.666 1.00 16.03 95 LEU A O 1
ATOM 794 N N . LEU A 1 96 ? -15.356 -13.090 -10.497 1.00 16.30 96 LEU A N 1
ATOM 795 C CA . LEU A 1 96 ? -16.234 -12.462 -11.493 1.00 17.35 96 LEU A CA 1
ATOM 796 C C . LEU A 1 96 ? -16.525 -10.995 -11.196 1.00 18.07 96 LEU A C 1
ATOM 797 O O . LEU A 1 96 ? -17.661 -10.527 -11.343 1.00 19.30 96 LEU A O 1
ATOM 802 N N . THR A 1 97 ? -15.475 -10.276 -10.817 1.00 17.77 97 THR A N 1
ATOM 803 C CA . THR A 1 97 ? -15.547 -8.833 -10.626 1.00 18.81 97 THR A CA 1
ATOM 804 C C . THR A 1 97 ? -15.286 -8.151 -11.969 1.00 19.70 97 THR A C 1
ATOM 805 O O . THR A 1 97 ? -14.960 -8.811 -12.965 1.00 19.45 97 THR A O 1
ATOM 809 N N . ASP A 1 98 ? -15.374 -6.824 -11.982 1.00 21.68 98 ASP A N 1
ATOM 810 C CA . ASP A 1 98 ? -15.003 -6.032 -13.162 1.00 24.45 98 ASP A CA 1
ATOM 811 C C . ASP A 1 98 ? -13.514 -6.127 -13.517 1.00 23.47 98 ASP A C 1
ATOM 812 O O . ASP A 1 98 ? -13.131 -5.781 -14.636 1.00 25.20 98 ASP A O 1
ATOM 817 N N . ASN A 1 99 ? -12.682 -6.570 -12.571 1.00 21.56 99 ASN A N 1
ATOM 818 C CA . ASN A 1 99 ? -11.261 -6.833 -12.823 1.00 20.43 99 ASN A CA 1
ATOM 819 C C . ASN A 1 99 ? -10.973 -8.341 -12.792 1.00 19.49 99 ASN A C 1
ATOM 820 O O . ASN A 1 99 ? -9.851 -8.745 -12.516 1.00 19.59 99 ASN A O 1
ATOM 825 N N . GLY A 1 100 ? -11.971 -9.169 -13.089 1.00 17.10 100 GLY A N 1
ATOM 826 C CA . GLY A 1 100 ? -11.780 -10.619 -13.117 1.00 16.69 100 GLY A CA 1
ATOM 827 C C . GLY A 1 100 ? -11.866 -11.291 -11.758 1.00 15.32 100 GLY A C 1
ATOM 828 O O . GLY A 1 100 ? -12.512 -10.781 -10.837 1.00 15.80 100 GLY A O 1
ATOM 829 N N . SER A 1 101 ? -11.198 -12.438 -11.648 1.00 14.50 101 SER A N 1
ATOM 830 C CA . SER A 1 101 ? -11.347 -13.357 -10.518 1.00 14.12 101 SER A CA 1
ATOM 831 C C . SER A 1 101 ? -10.022 -13.613 -9.827 1.00 14.39 101 SER A C 1
ATOM 832 O O . SER A 1 101 ? -8.985 -13.726 -10.483 1.00 14.19 101 SER A O 1
ATOM 835 N N . SER A 1 102 ? -10.084 -13.765 -8.508 1.00 14.22 102 SER A N 1
ATOM 836 C CA . SER A 1 102 ? -8.960 -14.269 -7.737 1.00 14.07 102 SER A CA 1
ATOM 837 C C . SER A 1 102 ? -9.451 -15.034 -6.528 1.00 14.01 102 SER A C 1
ATOM 838 O O . SER A 1 102 ? -10.588 -14.847 -6.073 1.00 14.24 102 SER A O 1
ATOM 841 N N . TYR A 1 103 ? -8.576 -15.884 -5.998 1.00 13.86 103 TYR A N 1
ATOM 842 C CA . TYR A 1 103 ? -8.818 -16.570 -4.735 1.00 13.60 103 TYR A CA 1
ATOM 843 C C . TYR A 1 103 ? -7.477 -17.034 -4.194 1.00 13.69 103 TYR A C 1
ATOM 844 O O . TYR A 1 103 ? -6.498 -17.106 -4.939 1.00 13.58 103 TYR A O 1
ATOM 853 N N . CYS A 1 104 ? -7.436 -17.356 -2.907 1.00 14.20 104 CYS A N 1
ATOM 854 C CA . CYS A 1 104 ? -6.295 -18.067 -2.318 1.00 14.62 104 CYS A CA 1
ATOM 855 C C . CYS A 1 104 ? -6.823 -19.263 -1.559 1.00 14.48 104 CYS A C 1
ATOM 856 O O . CYS A 1 104 ? -7.748 -19.129 -0.751 1.00 14.82 104 CYS A O 1
ATOM 859 N N . ALA A 1 105 ? -6.248 -20.430 -1.838 1.00 14.00 105 ALA A N 1
ATOM 860 C CA . ALA A 1 105 ? -6.613 -21.676 -1.192 1.00 13.75 105 ALA A CA 1
ATOM 861 C C . ALA A 1 105 ? -5.388 -22.276 -0.530 1.00 13.95 105 ALA A C 1
ATOM 862 O O . ALA A 1 105 ? -4.263 -22.027 -0.956 1.00 14.37 105 ALA A O 1
ATOM 864 N N . TYR A 1 106 ? -5.615 -23.067 0.508 1.00 13.35 106 TYR A N 1
ATOM 865 C CA . TYR A 1 106 ? -4.517 -23.627 1.295 1.00 13.43 106 TYR A CA 1
ATOM 866 C C . TYR A 1 106 ? -4.834 -25.019 1.809 1.00 13.56 106 TYR A C 1
ATOM 867 O O . TYR A 1 106 ? -6.004 -25.417 1.924 1.00 13.07 106 TYR A O 1
ATOM 876 N N . ARG A 1 107 ? -3.765 -25.741 2.136 1.00 13.75 107 ARG A N 1
ATOM 877 C CA . ARG A 1 107 ? -3.844 -27.087 2.677 1.00 14.52 107 ARG A CA 1
ATOM 878 C C . ARG A 1 107 ? -2.973 -27.113 3.930 1.00 15.16 107 ARG A C 1
ATOM 879 O O . ARG A 1 107 ? -1.790 -26.772 3.863 1.00 15.94 107 ARG A O 1
ATOM 887 N N . CYS A 1 108 ? -3.568 -27.491 5.065 1.00 14.98 108 CYS A N 1
ATOM 888 C CA . CYS A 1 108 ? -2.830 -27.583 6.330 1.00 15.90 108 CYS A CA 1
ATOM 889 C C . CYS A 1 108 ? -2.461 -29.023 6.645 1.00 16.31 108 CYS A C 1
ATOM 890 O O . CYS A 1 108 ? -3.063 -29.959 6.126 1.00 16.07 108 CYS A O 1
ATOM 893 N N . ASN A 1 109 ? -1.458 -29.180 7.514 1.00 16.81 109 ASN A N 1
ATOM 894 C CA . ASN A 1 109 ? -1.320 -30.379 8.334 1.00 18.42 109 ASN A CA 1
ATOM 895 C C . ASN A 1 109 ? -1.269 -29.875 9.772 1.00 17.74 109 ASN A C 1
ATOM 896 O O . ASN A 1 109 ? -0.221 -29.468 10.277 1.00 17.45 109 ASN A O 1
ATOM 901 N N . GLY A 1 110 ? -2.428 -29.870 10.420 1.00 17.42 110 GLY A N 1
ATOM 902 C CA . GLY A 1 110 ? -2.553 -29.288 11.748 1.00 17.37 110 GLY A CA 1
ATOM 903 C C . GLY A 1 110 ? -2.241 -27.803 11.736 1.00 16.93 110 GLY A C 1
ATOM 904 O O . GLY A 1 110 ? -2.834 -27.034 10.972 1.00 17.02 110 GLY A O 1
ATOM 905 N N . THR A 1 111 ? -1.286 -27.399 12.568 1.00 16.52 111 THR A N 1
ATOM 906 C CA . THR A 1 111 ? -0.932 -25.999 12.714 1.00 16.28 111 THR A CA 1
ATOM 907 C C . THR A 1 111 ? -0.053 -25.469 11.574 1.00 15.57 111 THR A C 1
ATOM 908 O O . THR A 1 111 ? 0.073 -24.257 11.437 1.00 15.30 111 THR A O 1
ATOM 912 N N . GLU A 1 112 ? 0.529 -26.350 10.756 1.00 15.36 112 GLU A N 1
ATOM 913 C CA . GLU A 1 112 ? 1.426 -25.894 9.689 1.00 15.55 112 GLU A CA 1
ATOM 914 C C . GLU A 1 112 ? 0.718 -25.907 8.337 1.00 14.97 112 GLU A C 1
ATOM 915 O O . GLU A 1 112 ? -0.193 -26.699 8.108 1.00 15.12 112 GLU A O 1
ATOM 921 N N . ILE A 1 113 ? 1.186 -25.048 7.442 1.00 14.21 113 ILE A N 1
ATOM 922 C CA . ILE A 1 113 ? 0.696 -25.032 6.063 1.00 14.11 113 ILE A CA 1
ATOM 923 C C . ILE A 1 113 ? 1.625 -25.902 5.207 1.00 14.06 113 ILE A C 1
ATOM 924 O O . ILE A 1 113 ? 2.847 -25.815 5.334 1.00 14.96 113 ILE A O 1
ATOM 929 N N . ILE A 1 114 ? 1.044 -26.761 4.371 1.00 13.77 114 ILE A N 1
ATOM 930 C CA . ILE A 1 114 ? 1.838 -27.664 3.517 1.00 14.73 114 ILE A CA 1
ATOM 931 C C . ILE A 1 114 ? 1.686 -27.400 2.017 1.00 14.48 114 ILE A C 1
ATOM 932 O O . ILE A 1 114 ? 2.531 -27.841 1.229 1.00 15.12 114 ILE A O 1
ATOM 937 N N . GLU A 1 115 ? 0.633 -26.694 1.608 1.00 13.98 115 GLU A N 1
ATOM 938 C CA . GLU A 1 115 ? 0.546 -26.203 0.237 1.00 14.20 115 GLU A CA 1
ATOM 939 C C . GLU A 1 115 ? -0.314 -24.957 0.198 1.00 14.09 115 GLU A C 1
ATOM 940 O O . GLU A 1 115 ? -1.174 -24.756 1.059 1.00 14.06 115 GLU A O 1
ATOM 946 N N . TYR A 1 116 ? -0.067 -24.122 -0.804 1.00 13.83 116 TYR A N 1
ATOM 947 C CA . TYR A 1 116 ? -0.754 -22.867 -0.982 1.00 13.89 116 TYR A CA 1
ATOM 948 C C . TYR A 1 116 ? -0.938 -22.645 -2.473 1.00 13.88 116 TYR A C 1
ATOM 949 O O . TYR A 1 116 ? -0.017 -22.889 -3.254 1.00 13.72 116 TYR A O 1
ATOM 958 N N . LYS A 1 117 ? -2.126 -22.208 -2.868 1.00 13.97 117 LYS A N 1
ATOM 959 C CA . LYS A 1 117 ? -2.424 -21.900 -4.260 1.00 14.56 117 LYS A CA 1
ATOM 960 C C . LYS A 1 117 ? -3.270 -20.630 -4.332 1.00 14.71 117 LYS A C 1
ATOM 961 O O . LYS A 1 117 ? -4.481 -20.668 -4.058 1.00 14.55 117 LYS A O 1
ATOM 967 N N . CYS A 1 118 ? -2.629 -19.509 -4.679 1.00 14.36 118 CYS A N 1
ATOM 968 C CA . CYS A 1 118 ? -3.332 -18.258 -4.969 1.00 15.33 118 CYS A CA 1
ATOM 969 C C . CYS A 1 118 ? -3.465 -18.178 -6.469 1.00 15.20 118 CYS A C 1
ATOM 970 O O . CYS A 1 118 ? -2.449 -18.223 -7.166 1.00 15.74 118 CYS A O 1
ATOM 973 N N . ALA A 1 119 ? -4.696 -18.073 -6.965 1.00 14.11 119 ALA A N 1
ATOM 974 C CA . ALA A 1 119 ? -4.968 -18.058 -8.400 1.00 14.25 119 ALA A CA 1
ATOM 975 C C . ALA A 1 119 ? -5.649 -16.770 -8.812 1.00 13.83 119 ALA A C 1
ATOM 976 O O . ALA A 1 119 ? -6.365 -16.152 -8.026 1.00 13.14 119 ALA A O 1
ATOM 978 N N . SER A 1 120 ? -5.436 -16.377 -10.058 1.00 13.80 120 SER A N 1
ATOM 979 C CA . SER A 1 120 ? -6.187 -15.268 -10.630 1.00 14.27 120 SER A CA 1
ATOM 980 C C . SER A 1 120 ? -6.237 -15.370 -12.135 1.00 14.09 120 SER A C 1
ATOM 981 O O . SER A 1 120 ? -5.519 -1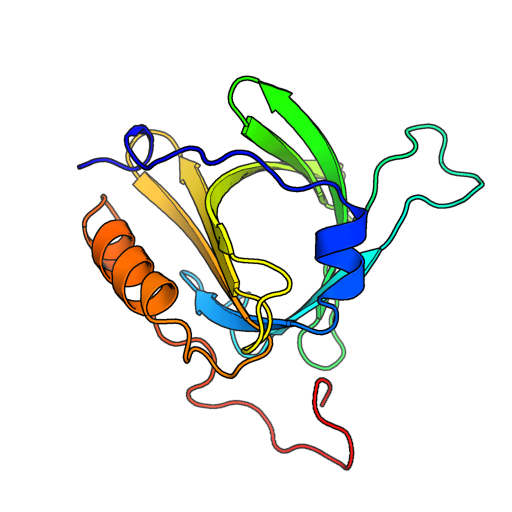6.163 -12.740 1.00 14.06 120 SER A O 1
ATOM 984 N N . ASN A 1 121 ? -7.095 -14.552 -12.739 1.00 14.23 121 ASN A N 1
ATOM 985 C CA . ASN A 1 121 ? -7.029 -14.315 -14.184 1.00 14.50 121 ASN A CA 1
ATOM 986 C C . ASN A 1 121 ? -6.805 -12.836 -14.502 1.00 15.04 121 ASN A C 1
ATOM 987 O O . ASN A 1 121 ? -7.142 -12.364 -15.598 1.00 15.40 121 ASN A O 1
ATOM 992 N N . ASN A 1 122 ? -6.221 -12.113 -13.551 1.00 15.48 122 ASN A N 1
ATOM 993 C CA . ASN A 1 122 ? -5.936 -10.681 -13.688 1.00 16.03 122 ASN A CA 1
ATOM 994 C C . ASN A 1 122 ? -4.477 -10.369 -13.318 1.00 16.87 122 ASN A C 1
ATOM 995 O O . ASN A 1 122 ? -4.154 -9.250 -12.927 1.00 17.48 122 ASN A O 1
ATOM 1000 N N . ASN A 1 123 ? -3.607 -11.370 -13.463 1.00 17.07 123 ASN A N 1
ATOM 1001 C CA . ASN A 1 123 ? -2.184 -11.249 -13.157 1.00 17.88 123 ASN A 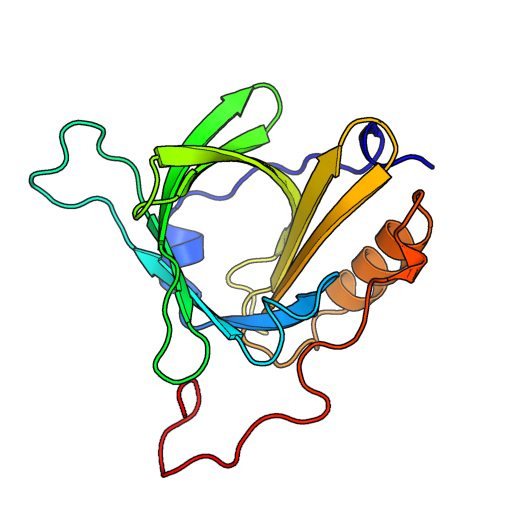CA 1
ATOM 1002 C C . ASN A 1 123 ? -1.877 -10.719 -11.751 1.00 18.14 123 ASN A C 1
ATOM 1003 O O . ASN A 1 123 ? -0.964 -9.909 -11.556 1.00 18.65 123 ASN A O 1
ATOM 1008 N N . GLY A 1 124 ? -2.643 -11.186 -10.769 1.00 18.09 124 GLY A N 1
ATOM 1009 C CA . GLY A 1 124 ? -2.377 -10.851 -9.373 1.00 18.63 124 GLY A CA 1
ATOM 1010 C C . GLY A 1 124 ? -2.666 -9.427 -8.955 1.00 19.83 124 GLY A C 1
ATOM 1011 O O . GLY A 1 124 ? -2.117 -8.964 -7.953 1.00 21.72 124 GLY A O 1
ATOM 1012 N N . THR A 1 125 ? -3.536 -8.735 -9.688 1.00 18.94 125 THR A N 1
ATOM 1013 C CA . THR A 1 125 ? -3.822 -7.318 -9.416 1.00 18.99 125 THR A CA 1
ATOM 1014 C C . THR A 1 125 ? -4.985 -7.066 -8.458 1.00 19.49 125 THR A C 1
ATOM 1015 O O . THR A 1 125 ? -5.319 -5.908 -8.206 1.00 20.98 125 THR A O 1
ATOM 1019 N N . ASP A 1 126 ? -5.617 -8.120 -7.936 1.00 18.35 126 ASP A N 1
ATOM 1020 C CA . ASP A 1 126 ? -6.639 -7.953 -6.895 1.00 18.54 126 ASP A CA 1
ATOM 1021 C C . ASP A 1 126 ? -5.904 -7.664 -5.579 1.00 18.53 126 ASP A C 1
ATOM 1022 O O . ASP A 1 126 ? -5.141 -8.515 -5.121 1.00 18.38 126 ASP A O 1
ATOM 1027 N N . PRO A 1 127 ? -6.143 -6.488 -4.951 1.00 19.16 127 PRO A N 1
ATOM 1028 C CA . PRO A 1 127 ? -5.435 -6.173 -3.699 1.00 19.42 127 PRO A CA 1
ATOM 1029 C C . PRO A 1 127 ? -5.623 -7.196 -2.587 1.00 18.51 127 PRO A C 1
ATOM 1030 O O . PRO A 1 127 ? -4.744 -7.351 -1.735 1.00 19.09 127 PRO A O 1
ATOM 1034 N N . LEU A 1 128 ? -6.752 -7.900 -2.590 1.00 18.08 128 LEU A N 1
ATOM 1035 C CA . LEU A 1 128 ? -6.987 -8.964 -1.620 1.00 17.76 128 LEU A CA 1
ATOM 1036 C C . LEU A 1 128 ? -5.965 -10.095 -1.707 1.00 17.32 128 LEU A C 1
ATOM 1037 O O . LEU A 1 128 ? -5.720 -10.779 -0.717 1.00 17.70 128 LEU A O 1
ATOM 1042 N N . GLN A 1 129 ? -5.386 -10.308 -2.885 1.00 16.64 129 GLN A N 1
ATOM 1043 C CA . GLN A 1 129 ? -4.514 -11.457 -3.086 1.00 16.72 129 GLN A CA 1
ATOM 1044 C C . GLN A 1 129 ? -3.168 -11.294 -2.382 1.00 16.74 129 GLN A C 1
ATOM 1045 O O . GLN A 1 129 ? -2.773 -12.171 -1.620 1.00 15.81 129 GLN A O 1
ATOM 1051 N N . HIS A 1 130 ? -2.456 -10.199 -2.651 1.00 17.50 130 HIS A N 1
ATOM 1052 C CA . HIS A 1 130 ? -1.184 -9.938 -1.954 1.00 18.65 130 HIS A CA 1
ATOM 1053 C C . HIS A 1 130 ? -1.415 -9.883 -0.439 1.00 18.38 130 HIS A C 1
ATOM 1054 O O . HIS A 1 130 ? -0.631 -10.431 0.336 1.00 16.87 130 HIS A O 1
ATOM 1061 N N . GLN A 1 131 ? -2.519 -9.262 -0.028 1.00 18.61 131 GLN A N 1
ATOM 1062 C CA . GLN A 1 131 ? -2.894 -9.188 1.386 1.00 19.04 131 GLN A CA 1
ATOM 1063 C C . GLN A 1 131 ? -3.027 -10.572 2.021 1.00 18.10 131 GLN A C 1
ATOM 1064 O O . GLN A 1 131 ? -2.457 -10.838 3.092 1.00 17.57 131 GLN A O 1
ATOM 1070 N N . ALA A 1 132 ? -3.761 -11.460 1.355 1.00 16.16 132 ALA A N 1
ATOM 1071 C CA . ALA A 1 132 ? -3.970 -12.824 1.848 1.00 15.81 132 ALA A CA 1
ATOM 1072 C C . ALA A 1 132 ? -2.661 -13.609 1.903 1.00 15.47 132 ALA A C 1
ATOM 1073 O O . ALA A 1 132 ? -2.405 -14.355 2.849 1.00 15.53 132 ALA A O 1
ATOM 1075 N N . MET A 1 133 ? -1.837 -13.430 0.877 1.00 15.82 133 MET A N 1
ATOM 1076 C CA . MET A 1 133 ? -0.553 -14.100 0.817 1.00 16.30 133 MET A CA 1
ATOM 1077 C C . MET A 1 133 ? 0.302 -13.712 2.020 1.00 15.74 133 MET A C 1
ATOM 1078 O O . MET A 1 133 ? 0.919 -14.574 2.651 1.00 15.10 133 MET A O 1
ATOM 1083 N N . GLU A 1 134 ? 0.298 -12.429 2.366 1.00 16.55 134 GLU A N 1
ATOM 1084 C CA . GLU A 1 134 ? 1.107 -11.964 3.502 1.00 17.38 134 GLU A CA 1
ATOM 1085 C C . GLU A 1 134 ? 0.604 -12.554 4.827 1.00 16.70 134 GLU A C 1
ATOM 1086 O O . GLU A 1 134 ? 1.403 -12.905 5.685 1.00 16.78 134 GLU A O 1
ATOM 1092 N N . VAL A 1 135 ? -0.709 -12.730 4.973 1.00 15.73 135 VAL A N 1
ATOM 1093 C CA . VAL A 1 135 ? -1.252 -13.422 6.147 1.00 16.04 135 VAL A CA 1
ATOM 1094 C C . VAL A 1 135 ? -0.827 -14.898 6.189 1.00 16.09 135 VAL A C 1
ATOM 1095 O O . VAL A 1 135 ? -0.404 -15.395 7.243 1.00 16.50 135 VAL A O 1
ATOM 1099 N N . ALA A 1 136 ? -0.932 -15.608 5.061 1.00 14.97 136 ALA A N 1
ATOM 1100 C CA . ALA A 1 136 ? -0.551 -17.027 5.017 1.00 15.42 136 ALA A CA 1
ATOM 1101 C C . ALA A 1 136 ? 0.928 -17.244 5.339 1.00 15.12 136 ALA A C 1
ATOM 1102 O O . ALA A 1 136 ? 1.290 -18.226 5.987 1.00 14.65 136 ALA A O 1
ATOM 1104 N N . LYS A 1 137 ? 1.767 -16.305 4.916 1.00 15.96 137 LYS A N 1
ATOM 1105 C CA . LYS A 1 137 ? 3.187 -16.354 5.273 1.00 16.72 137 LYS A CA 1
ATOM 1106 C C . LYS A 1 137 ? 3.437 -16.381 6.779 1.00 16.66 137 LYS A C 1
ATOM 1107 O O . LYS A 1 137 ? 4.495 -16.857 7.207 1.00 16.78 137 LYS A O 1
ATOM 1113 N N . THR A 1 138 ? 2.482 -15.880 7.573 1.00 15.51 138 THR A N 1
ATOM 1114 C CA . THR A 1 138 ? 2.669 -15.784 9.022 1.00 15.79 138 THR A CA 1
ATOM 1115 C C . THR A 1 138 ? 2.377 -17.068 9.790 1.00 15.61 138 THR A C 1
ATOM 1116 O O . THR A 1 138 ? 2.690 -17.129 10.981 1.00 16.53 138 THR A O 1
ATOM 1120 N N . VAL A 1 139 ? 1.793 -18.085 9.154 1.00 14.64 139 VAL A N 1
ATOM 1121 C CA . VAL A 1 139 ? 1.541 -19.355 9.842 1.00 14.66 139 VAL A CA 1
ATOM 1122 C C . VAL A 1 139 ? 2.774 -20.254 9.723 1.00 14.34 139 VAL A C 1
ATOM 1123 O O . VAL A 1 139 ? 3.619 -20.028 8.834 1.00 14.34 139 VAL A O 1
ATOM 1127 N N . PRO A 1 140 ? 2.889 -21.277 10.590 1.00 14.38 140 PRO A N 1
ATOM 1128 C CA . PRO A 1 140 ? 4.084 -22.124 10.531 1.00 14.28 140 PRO A CA 1
ATOM 1129 C C . PRO A 1 140 ? 4.264 -22.799 9.170 1.00 14.24 140 PRO A C 1
ATOM 1130 O O . PRO A 1 140 ? 3.300 -23.332 8.603 1.00 14.04 140 PRO A O 1
ATOM 1134 N N . ASN A 1 141 ? 5.490 -22.685 8.647 1.00 13.93 141 ASN A N 1
ATOM 1135 C CA . ASN A 1 141 ? 5.915 -23.131 7.309 1.00 13.90 141 ASN A CA 1
ATOM 1136 C C . ASN A 1 141 ? 5.467 -22.203 6.169 1.00 13.48 141 ASN A C 1
ATOM 1137 O O . ASN A 1 141 ? 5.762 -22.493 4.995 1.00 13.66 141 ASN A O 1
ATOM 1142 N N . GLY A 1 142 ? 4.784 -21.107 6.496 1.00 13.31 142 GLY A N 1
ATOM 1143 C CA . GLY A 1 142 ? 4.352 -20.116 5.495 1.00 13.40 142 GLY A CA 1
ATOM 1144 C C . GLY A 1 142 ? 5.504 -19.380 4.847 1.00 13.87 142 GLY A C 1
ATOM 1145 O O . GLY A 1 142 ? 5.353 -18.763 3.800 1.00 13.81 142 GLY A O 1
ATOM 1146 N N . ASP A 1 143 ? 6.662 -19.423 5.495 1.00 14.08 143 ASP A N 1
ATOM 1147 C CA . ASP A 1 143 ? 7.898 -18.910 4.911 1.00 14.58 143 ASP A CA 1
ATOM 1148 C C . ASP A 1 143 ? 8.240 -19.458 3.530 1.00 14.36 143 ASP A C 1
ATOM 1149 O O . ASP A 1 143 ? 8.986 -18.805 2.785 1.00 15.07 143 ASP A O 1
ATOM 1154 N N . LYS A 1 144 ? 7.706 -20.628 3.179 1.00 14.76 144 LYS A N 1
ATOM 1155 C CA . LYS A 1 144 ? 7.962 -21.234 1.871 1.00 15.23 144 LYS A CA 1
ATOM 1156 C C . LYS A 1 144 ? 7.161 -20.588 0.739 1.00 15.22 144 LYS A C 1
ATOM 1157 O O . LYS A 1 144 ? 7.486 -20.796 -0.431 1.00 15.87 144 LYS A O 1
ATOM 1163 N N . ILE A 1 145 ? 6.106 -19.843 1.074 1.00 14.32 145 ILE A N 1
ATOM 1164 C CA . ILE A 1 145 ? 5.223 -19.256 0.066 1.00 13.97 145 ILE A CA 1
ATOM 1165 C C . ILE A 1 145 ? 6.004 -18.250 -0.783 1.00 14.00 145 ILE A C 1
ATOM 1166 O O . ILE A 1 145 ? 6.709 -17.382 -0.251 1.00 15.07 145 ILE A O 1
ATOM 1171 N N . HIS A 1 146 ? 5.863 -18.370 -2.103 1.00 14.34 146 HIS A N 1
ATOM 1172 C CA . HIS A 1 146 ? 6.651 -17.556 -3.013 1.00 14.74 146 HIS A CA 1
ATOM 1173 C C . HIS A 1 146 ? 5.926 -17.345 -4.328 1.00 14.83 146 HIS A C 1
ATOM 1174 O O . HIS A 1 146 ? 4.966 -18.048 -4.654 1.00 14.99 146 HIS A O 1
ATOM 1181 N N . TYR A 1 147 ? 6.429 -16.384 -5.092 1.00 15.54 147 TYR A N 1
ATOM 1182 C CA . TYR A 1 147 ? 5.852 -16.037 -6.391 1.00 15.60 147 TYR A CA 1
ATOM 1183 C C . TYR A 1 147 ? 5.981 -17.218 -7.345 1.00 15.82 147 TYR A C 1
ATOM 1184 O O . TYR A 1 147 ? 7.042 -17.838 -7.461 1.00 16.56 147 TYR A O 1
ATOM 1193 N N . ALA A 1 148 ? 4.889 -17.518 -8.040 1.00 15.41 148 ALA A N 1
ATOM 1194 C CA . ALA A 1 148 ? 4.782 -18.731 -8.840 1.00 16.17 148 ALA A CA 1
ATOM 1195 C C . ALA A 1 148 ? 5.287 -18.603 -10.276 1.00 16.78 148 ALA A C 1
ATOM 1196 O O . ALA A 1 148 ? 5.411 -19.622 -10.950 1.00 17.71 148 ALA A O 1
ATOM 1198 N N . LYS A 1 149 ? 5.550 -17.381 -10.742 1.00 17.57 149 LYS A N 1
ATOM 1199 C CA . LYS A 1 149 ? 5.868 -17.143 -12.161 1.00 19.04 149 LYS A CA 1
ATOM 1200 C C . LYS A 1 149 ? 7.221 -16.460 -12.422 1.00 20.44 149 LYS A C 1
ATOM 1201 O O . LYS A 1 149 ? 7.358 -15.692 -13.375 1.00 19.70 149 LYS A O 1
ATOM 1207 N N A SER A 1 150 ? 8.218 -16.753 -11.596 0.53 21.76 150 SER A N 1
ATOM 1208 N N B SER A 1 150 ? 8.211 -16.768 -11.583 0.47 21.90 150 SER A N 1
ATOM 1209 C CA A SER A 1 150 ? 9.520 -16.078 -11.705 0.53 23.22 150 SER A CA 1
ATOM 1210 C CA B SER A 1 150 ? 9.539 -16.140 -11.661 0.47 23.48 150 SER A CA 1
ATOM 1211 C C A SER A 1 150 ? 10.347 -16.531 -12.912 0.53 24.73 150 SER A C 1
ATOM 1212 C C B SER A 1 150 ? 10.327 -16.533 -12.907 0.47 24.81 150 SER A C 1
ATOM 1213 O O A SER A 1 150 ? 11.144 -15.745 -13.439 0.53 26.36 150 SER A O 1
ATOM 1214 O O B SER A 1 150 ? 11.066 -15.710 -13.462 0.47 26.42 150 SER A O 1
ATOM 1219 N N . ASN A 1 151 ? 10.180 -17.784 -13.337 1.00 25.11 151 ASN A N 1
ATOM 1220 C CA . ASN A 1 151 ? 11.038 -18.355 -14.384 1.00 26.33 151 ASN A CA 1
ATOM 1221 C C . ASN A 1 151 ? 10.309 -19.388 -15.235 1.00 24.76 151 ASN A C 1
ATOM 1222 O O . ASN A 1 151 ? 10.724 -20.548 -15.336 1.00 27.91 151 ASN A O 1
ATOM 1227 N N . CYS A 1 152 ? 9.221 -18.968 -15.864 1.00 22.48 152 CYS A N 1
ATOM 1228 C CA . CYS A 1 152 ? 8.421 -19.912 -16.628 1.00 22.58 152 CYS A CA 1
ATOM 1229 C C . CYS A 1 152 ? 8.953 -20.065 -18.052 1.00 22.58 152 CYS A C 1
ATOM 1230 O O . CYS A 1 152 ? 9.567 -19.130 -18.583 1.00 22.48 152 CYS A O 1
ATOM 1233 N N . PRO A 1 153 ? 8.738 -21.246 -18.664 1.00 23.51 153 PRO A N 1
ATOM 1234 C CA . PRO A 1 153 ? 9.158 -21.456 -20.054 1.00 24.41 153 PRO A CA 1
ATOM 1235 C C . PRO A 1 153 ? 8.562 -20.455 -21.040 1.00 25.68 153 PRO A C 1
ATOM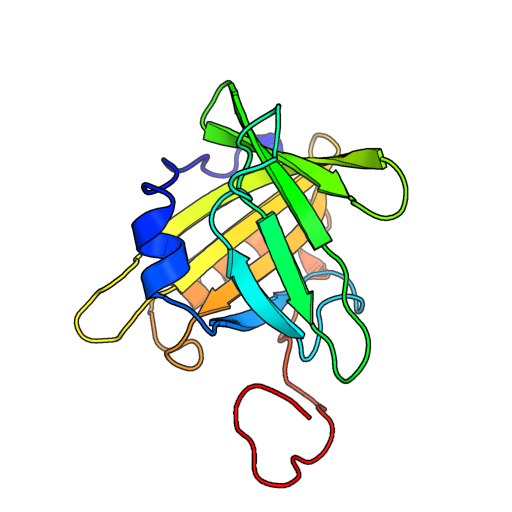 1236 O O . PRO A 1 153 ? 7.507 -19.871 -20.787 1.00 25.90 153 PRO A O 1
ATOM 1240 N N . GLU A 1 154 ? 9.252 -20.253 -22.160 1.00 27.68 154 GLU A N 1
ATOM 1241 C CA . GLU A 1 154 ? 8.744 -19.379 -23.211 1.00 29.60 154 GLU A CA 1
ATOM 1242 C C . GLU A 1 154 ? 7.470 -19.968 -23.803 1.00 26.98 154 GLU A C 1
ATOM 1243 O O . GLU A 1 154 ? 7.311 -21.185 -23.859 1.00 27.03 154 GLU A O 1
ATOM 1249 N N . THR A 1 155 ? 6.574 -19.086 -24.221 1.00 27.44 155 THR A N 1
ATOM 1250 C CA . THR A 1 155 ? 5.358 -19.486 -24.901 1.00 26.56 155 THR A CA 1
ATOM 1251 C C . THR A 1 155 ? 5.639 -19.729 -26.376 1.00 24.60 155 THR A C 1
ATOM 1252 O O . THR A 1 155 ? 6.684 -19.321 -26.909 1.00 23.81 155 THR A O 1
ATOM 1256 N N . HIS A 1 156 ? 4.693 -20.408 -27.019 1.00 21.30 156 HIS A N 1
ATOM 1257 C CA . HIS A 1 156 ? 4.726 -20.666 -28.459 1.00 21.41 156 HIS A CA 1
ATOM 1258 C C . HIS A 1 156 ? 3.348 -20.411 -29.059 1.00 20.01 156 HIS A C 1
ATOM 1259 O O . HIS A 1 156 ? 2.766 -21.286 -29.708 1.00 19.42 156 HIS A O 1
ATOM 1266 N N . GLY A 1 157 ? 2.850 -19.200 -28.830 1.00 19.69 157 GLY A N 1
ATOM 1267 C CA . GLY A 1 157 ? 1.636 -18.718 -29.483 1.00 19.43 157 GLY A CA 1
ATOM 1268 C C . GLY A 1 157 ? 0.351 -18.804 -28.683 1.00 19.10 157 GLY A C 1
ATOM 1269 O O . GLY A 1 157 ? -0.665 -18.262 -29.113 1.00 19.90 157 GLY A O 1
ATOM 1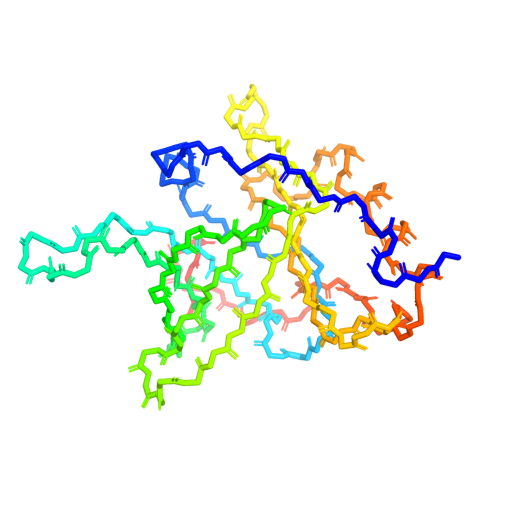270 N N . CYS A 1 158 ? 0.377 -19.501 -27.546 1.00 17.38 158 CYS A N 1
ATOM 1271 C CA . CYS A 1 158 ? -0.755 -19.499 -26.615 1.00 16.70 158 CYS A CA 1
ATOM 1272 C C . CYS A 1 158 ? -0.457 -18.596 -25.423 1.00 16.84 158 CYS A C 1
ATOM 1273 O O . CYS A 1 158 ? 0.598 -17.958 -25.364 1.00 17.60 158 CYS A O 1
ATOM 1276 N N . PHE A 1 159 ? -1.415 -18.514 -24.502 1.00 16.10 159 PHE A N 1
ATOM 1277 C CA . PHE A 1 159 ? -1.354 -17.565 -23.390 1.00 16.54 159 PHE A CA 1
ATOM 1278 C C . PHE A 1 159 ? -1.482 -18.159 -21.995 1.00 16.18 159 PHE A C 1
ATOM 1279 O O . PHE A 1 159 ? -0.927 -17.596 -21.049 1.00 16.61 159 PHE A O 1
ATOM 1287 N N . ALA A 1 160 ? -2.193 -19.273 -21.872 1.00 15.48 160 ALA A N 1
ATOM 1288 C CA . ALA A 1 160 ? -2.328 -19.990 -20.606 1.00 15.07 160 ALA A CA 1
ATOM 1289 C C . ALA A 1 160 ? -1.674 -21.372 -20.641 1.00 14.93 160 ALA A C 1
ATOM 1290 O O . ALA A 1 160 ? -1.768 -22.120 -19.667 1.00 14.97 160 ALA A O 1
ATOM 1292 N N . PHE A 1 161 ? -1.006 -21.712 -21.753 1.00 14.65 161 PHE A N 1
ATOM 1293 C CA . PHE A 1 161 ? -0.377 -23.012 -21.940 1.00 14.85 161 PHE A CA 1
ATOM 1294 C C . PHE A 1 161 ? 0.947 -22.820 -22.658 1.00 15.29 161 PHE A C 1
ATOM 1295 O O . PHE A 1 161 ? 1.116 -21.846 -23.396 1.00 15.85 161 PHE A O 1
ATOM 1303 N N . TYR A 1 162 ? 1.881 -23.730 -22.414 1.00 15.68 162 TYR A N 1
ATOM 1304 C CA . TYR A 1 162 ? 3.226 -23.638 -22.996 1.00 16.18 162 TYR A CA 1
ATOM 1305 C C . TYR A 1 162 ? 3.840 -25.022 -23.195 1.00 16.79 162 TYR A C 1
ATOM 1306 O O . TYR A 1 162 ? 3.250 -26.052 -22.846 1.00 17.75 162 TYR A O 1
#

Secondary structure (DSSP, 8-state):
--GGGS--PPPPPHHHHHTT-SEEEEEESSSTTTT-EEEEEPPPTT-SS---EEEEEETTEEEEEEEEE-GGG-EEEEETTT--EEEEEEEEEEEEETTEEEEEEEEEETTEEEEEEEEESSTT--HHHHHHHHHHTTSTTGGG-EES-SSPPPPSS-SS--

Nearest PDB structures (foldseek):
  6jhc-assembly1_A  TM=1.006E+00  e=3.016E-32  Chamberlinius hualienensis
  7ycd-assembly1_B  TM=9.982E-01  e=2.047E-26  Oxidus gracilis
  7br1-assembly1_B  TM=9.611E-01  e=5.881E-20  Parafontaria laminata
  4os3-assembly1_A  TM=5.868E-01  e=2.233E-03  Homo sapiens
  2czu-assembly2_B  TM=5.921E-01  e=1.318E-02  Mus musculus

Radius of gyration: 15.0 Å; Cα contacts (8 Å, |Δi|>4): 385; chains: 1; bounding box: 34×36×43 Å